Protein AF-A0A563E3B6-F1 (afdb_monomer)

Organism: NCBI:txid1660198

Foldseek 3Di:
DWKFFAWFWADLDDPDDTDTDQKFWQDQQATVSHDDDPGRFFEAEPVQQPPDPDGDPGGTYMPDPDFQQVQAQWWKDAANWIWHFHHADDPGGGTHIGTPGIDMHGGGTIIDTD

Mean predicted aligned error: 3.22 Å

pLDDT: mean 93.49, std 7.17, range [61.41, 98.69]

Secondary structure (DSSP, 8-state):
--EEEEEEEE--STTSPPEEESEEEEETTEETT---BSBSEEEEEGGGTTT-SS----SEEEE-SS-GGGGTT-EEEETTEEEEEEEE-SSSSSEEEEEEE-EEEETTPEEEE-

InterPro domains:
  IPR011037 Pyruvate kinase-like, insert domain superfamily [SSF50800] (1-112)

Nearest PDB structures (foldseek):
  1oru-assembly1_B  TM=8.146E-01  e=1.289E-05  Bacillus subtilis
  7p41-assembly1_D  TM=7.472E-01  e=1.402E-02  Homo sapiens
  3t07-assembly1_C  TM=6.909E-01  e=7.330E-02  Staphylococcus aureus subsp. aureus MRSA252
  8iau-assembly1_C  TM=6.457E-01  e=1.250E-01  Streptococcus pneumoniae R6
  6eck-assembly1_A-2  TM=5.540E-01  e=4.075E-02  Rattus norvegicus

Radius of gyration: 12.44 Å; Cα contacts (8 Å, |Δi|>4): 303; chains: 1; bounding box: 30×28×28 Å

Solvent-accessible surface area (backbone atoms only — not comparable to full-atom values): 6088 Å² total; per-residue (Å²): 136,78,27,27,29,68,40,34,33,36,37,61,49,92,91,53,78,66,48,77,42,65,62,47,48,34,41,71,66,22,45,73,74,37,53,68,64,104,42,28,38,35,38,29,42,48,83,75,47,59,96,46,99,75,54,75,95,40,36,36,27,28,42,49,93,65,68,58,60,80,40,48,79,32,35,34,38,34,57,64,20,32,31,35,26,71,36,66,39,89,93,46,81,31,25,30,22,41,48,76,38,58,32,42,39,38,54,67,26,57,44,42,80,105

Sequence (114 aa):
MTMHVAHLSIYPDKGAPGVGLSTATVEPDGLTGDRRKKAAVHLVCLKDTADRDDPPRANIVLDAPDDLVSLVGARVTIGTALLEVTRQAGNCPGVYAEVIEPGQVSVGDEARRV

Structure (mmCIF, N/CA/C/O backbone):
data_AF-A0A563E3B6-F1
#
_entry.id   AF-A0A563E3B6-F1
#
loop_
_atom_site.group_PDB
_atom_site.id
_atom_site.type_symbol
_atom_site.label_atom_id
_atom_site.label_alt_id
_atom_site.label_comp_id
_atom_site.label_asym_id
_atom_site.label_entity_id
_atom_site.label_seq_id
_atom_site.pdbx_PDB_ins_code
_atom_site.Cartn_x
_atom_site.Cartn_y
_atom_site.Cartn_z
_atom_site.occup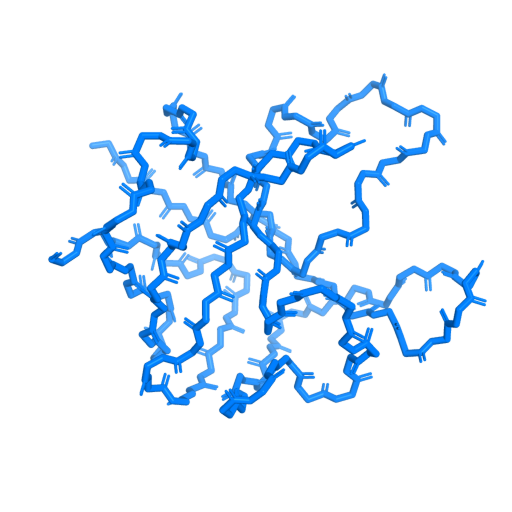ancy
_atom_site.B_iso_or_equiv
_atom_site.auth_seq_id
_atom_site.auth_comp_id
_atom_site.auth_asym_id
_atom_site.auth_atom_id
_atom_site.pdbx_PDB_model_num
ATOM 1 N N . MET A 1 1 ? -7.142 13.421 9.341 1.00 61.41 1 MET A N 1
ATOM 2 C CA . MET A 1 1 ? -6.063 13.528 8.343 1.00 61.41 1 MET A CA 1
ATOM 3 C C . MET A 1 1 ? -6.003 12.180 7.639 1.00 61.41 1 MET A C 1
ATOM 5 O O . MET A 1 1 ? -5.834 11.184 8.328 1.00 61.41 1 MET A O 1
ATOM 9 N N . THR A 1 2 ? -6.308 12.118 6.346 1.00 86.56 2 THR A N 1
ATOM 10 C CA . THR A 1 2 ? -6.463 10.849 5.609 1.00 86.56 2 THR A CA 1
ATOM 11 C C . THR A 1 2 ? -5.133 10.404 5.016 1.00 86.56 2 THR A C 1
ATOM 13 O O . THR A 1 2 ? -4.364 11.255 4.575 1.00 86.56 2 THR A O 1
ATOM 16 N N . MET A 1 3 ? -4.880 9.097 4.993 1.00 95.81 3 MET A N 1
ATOM 17 C CA . MET A 1 3 ? -3.735 8.505 4.299 1.00 95.81 3 MET A CA 1
ATOM 18 C C . MET A 1 3 ? -4.247 7.821 3.036 1.00 95.81 3 MET A C 1
ATOM 20 O O . MET A 1 3 ? -5.288 7.175 3.100 1.00 95.81 3 MET A O 1
ATOM 24 N N . HIS A 1 4 ? -3.543 7.937 1.912 1.00 97.75 4 HIS A N 1
ATOM 25 C CA . HIS A 1 4 ? -3.968 7.324 0.645 1.00 97.75 4 HIS A CA 1
ATOM 26 C C . HIS A 1 4 ? -2.807 6.645 -0.070 1.00 97.75 4 HIS A C 1
ATOM 28 O O . HIS A 1 4 ? -1.654 7.040 0.090 1.00 97.75 4 HIS A O 1
ATOM 34 N N . VAL A 1 5 ? -3.098 5.635 -0.884 1.00 98.19 5 VAL A N 1
ATOM 35 C CA . VAL A 1 5 ? -2.091 4.954 -1.704 1.00 98.19 5 VAL A CA 1
ATOM 36 C C . VAL A 1 5 ? -1.626 5.876 -2.826 1.00 98.19 5 VAL A C 1
ATOM 38 O O . VAL A 1 5 ? -2.369 6.162 -3.760 1.00 98.19 5 VAL A O 1
ATOM 41 N N . ALA A 1 6 ? -0.371 6.308 -2.761 1.00 97.19 6 ALA A N 1
ATOM 42 C CA . ALA A 1 6 ? 0.255 7.141 -3.782 1.00 97.19 6 ALA A CA 1
ATOM 43 C C . ALA A 1 6 ? 0.898 6.304 -4.897 1.00 97.19 6 ALA A C 1
ATOM 45 O O . ALA A 1 6 ? 0.887 6.698 -6.061 1.00 97.19 6 ALA A O 1
ATOM 46 N N . HIS A 1 7 ? 1.469 5.148 -4.550 1.00 97.12 7 HIS A N 1
ATOM 47 C CA . HIS A 1 7 ? 2.141 4.278 -5.511 1.00 97.12 7 HIS A CA 1
ATOM 48 C C . HIS A 1 7 ? 2.076 2.813 -5.082 1.00 97.12 7 HIS A C 1
ATOM 50 O O . HIS A 1 7 ? 2.156 2.505 -3.891 1.00 97.12 7 HIS A O 1
ATOM 56 N N . LEU A 1 8 ? 1.986 1.917 -6.066 1.00 97.81 8 LEU A N 1
ATOM 57 C CA . LEU A 1 8 ? 2.068 0.472 -5.881 1.00 97.81 8 LEU A CA 1
ATOM 58 C C . LEU A 1 8 ? 3.172 -0.099 -6.757 1.00 97.81 8 LEU A C 1
ATOM 60 O O . LEU A 1 8 ? 3.305 0.277 -7.921 1.00 97.81 8 LEU A O 1
ATOM 64 N N . SER A 1 9 ? 3.944 -1.024 -6.202 1.00 96.88 9 SER A N 1
ATOM 65 C CA . SER A 1 9 ? 5.015 -1.709 -6.915 1.00 96.88 9 SER A CA 1
ATOM 66 C C . SER A 1 9 ? 5.180 -3.153 -6.452 1.00 96.88 9 SER A C 1
ATOM 68 O O . SER A 1 9 ? 4.997 -3.484 -5.280 1.00 96.88 9 SER A O 1
ATOM 70 N N . ILE A 1 10 ? 5.600 -4.008 -7.381 1.00 96.62 10 ILE A N 1
ATOM 71 C CA . ILE A 1 10 ? 6.133 -5.342 -7.086 1.00 96.62 10 ILE A CA 1
ATOM 72 C C . ILE A 1 10 ? 7.572 -5.450 -7.591 1.00 96.62 10 ILE A C 1
ATOM 74 O O . ILE A 1 10 ? 8.002 -4.731 -8.492 1.00 96.62 10 ILE A O 1
ATOM 78 N N . TYR A 1 11 ? 8.328 -6.373 -7.021 1.00 94.94 11 TYR A N 1
ATOM 79 C CA . TYR A 1 11 ? 9.738 -6.617 -7.294 1.00 94.94 11 TYR A CA 1
ATOM 80 C C . TYR A 1 11 ? 9.971 -8.112 -7.540 1.00 94.94 11 TYR A C 1
ATOM 82 O O . TYR A 1 11 ? 10.605 -8.770 -6.708 1.00 94.94 11 TYR A O 1
ATOM 90 N N . PRO A 1 12 ? 9.499 -8.660 -8.677 1.00 94.06 12 PRO A N 1
ATOM 91 C CA . PRO A 1 12 ? 9.514 -10.104 -8.938 1.00 94.06 12 PRO A CA 1
ATOM 92 C C . PRO A 1 12 ? 10.936 -10.678 -8.945 1.00 94.06 12 PRO A C 1
ATOM 94 O O . PRO A 1 12 ? 11.200 -11.768 -8.437 1.00 94.06 12 PRO A O 1
ATOM 97 N N . ASP A 1 13 ? 11.889 -9.888 -9.442 1.00 93.12 13 ASP A N 1
ATOM 98 C CA . ASP A 1 13 ? 13.276 -10.298 -9.587 1.00 93.12 13 ASP A CA 1
ATOM 99 C C . ASP A 1 13 ? 14.211 -9.557 -8.623 1.00 93.12 13 ASP A C 1
ATOM 101 O O . ASP A 1 13 ? 14.099 -8.357 -8.315 1.00 93.12 13 ASP A O 1
ATOM 105 N N . LYS A 1 14 ? 15.199 -10.295 -8.110 1.00 89.25 14 LYS A N 1
ATOM 106 C CA . LYS A 1 14 ? 16.223 -9.735 -7.224 1.00 89.25 14 LYS A CA 1
ATOM 107 C C . LYS A 1 14 ? 17.128 -8.790 -8.020 1.00 89.25 14 LYS A C 1
ATOM 109 O O . LYS A 1 14 ? 17.822 -9.225 -8.927 1.00 89.25 14 LYS A O 1
ATOM 114 N N . GLY A 1 15 ? 17.184 -7.524 -7.608 1.00 86.25 15 GLY A N 1
ATOM 115 C CA . GLY A 1 15 ? 18.055 -6.514 -8.219 1.00 86.25 15 GLY A CA 1
ATOM 116 C C . GLY A 1 15 ? 17.496 -5.880 -9.494 1.00 86.25 15 GLY A C 1
ATOM 117 O O . GLY A 1 15 ? 18.080 -4.917 -9.973 1.00 86.25 15 GLY A O 1
ATOM 118 N N . ALA A 1 16 ? 16.364 -6.366 -10.010 1.00 88.56 16 ALA A N 1
ATOM 119 C CA . ALA A 1 16 ? 15.664 -5.716 -11.109 1.00 88.56 16 ALA A CA 1
ATOM 120 C C . ALA A 1 16 ? 14.908 -4.458 -10.633 1.00 88.56 16 ALA A C 1
ATOM 122 O O . ALA A 1 16 ? 14.558 -4.358 -9.448 1.00 88.56 16 ALA A O 1
ATOM 123 N N . PRO A 1 17 ? 14.604 -3.512 -11.535 1.00 89.31 17 PRO A N 1
ATOM 124 C CA . PRO A 1 17 ? 13.669 -2.428 -11.249 1.00 89.31 17 PRO A CA 1
ATOM 125 C C . PRO A 1 17 ? 12.305 -2.949 -10.773 1.00 89.31 17 PRO A C 1
ATOM 127 O O . PRO A 1 17 ? 11.917 -4.079 -11.072 1.00 89.31 17 PRO A O 1
ATOM 130 N N . GLY A 1 18 ? 11.586 -2.128 -10.006 1.00 92.00 18 GLY A N 1
ATOM 131 C CA . GLY A 1 18 ? 10.204 -2.428 -9.631 1.00 92.00 18 GLY A CA 1
ATOM 132 C C . GLY A 1 18 ? 9.256 -2.317 -10.818 1.00 92.00 18 GLY A C 1
ATOM 133 O O . GLY A 1 18 ? 9.497 -1.546 -11.746 1.00 92.00 18 GLY A O 1
ATOM 134 N N . VAL A 1 19 ? 8.167 -3.074 -10.764 1.00 95.94 19 VAL A N 1
ATOM 135 C CA . VAL A 1 19 ? 7.048 -2.971 -11.699 1.00 95.94 19 VAL A CA 1
ATOM 136 C C . VAL A 1 19 ? 5.948 -2.178 -11.011 1.00 95.94 19 VAL A C 1
ATOM 138 O O . VAL A 1 19 ? 5.348 -2.665 -10.053 1.00 95.94 19 VAL A O 1
ATOM 141 N N . GLY A 1 20 ? 5.706 -0.960 -11.494 1.00 96.31 20 GLY A N 1
ATOM 142 C CA . GLY A 1 20 ? 4.622 -0.111 -11.009 1.00 96.31 20 GLY A CA 1
ATOM 143 C C . GLY A 1 20 ? 3.256 -0.663 -11.412 1.00 96.31 20 GLY A C 1
ATOM 144 O O . GLY A 1 20 ? 3.079 -1.129 -12.538 1.00 96.31 20 GLY A O 1
ATOM 145 N N . LEU A 1 21 ? 2.292 -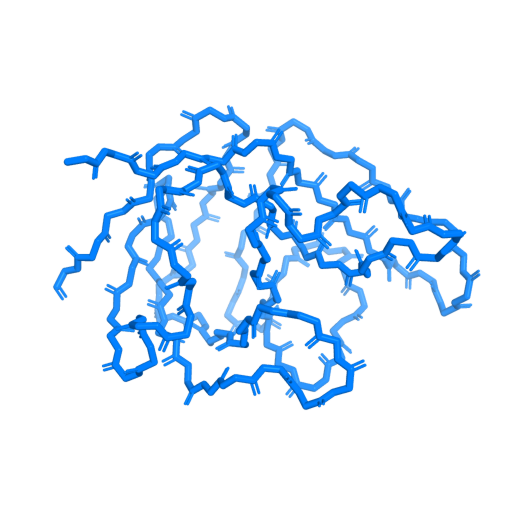0.592 -10.498 1.00 97.81 21 LEU A N 1
ATOM 146 C CA . LEU A 1 21 ? 0.930 -1.088 -10.690 1.00 97.81 21 LEU A CA 1
ATOM 147 C C . LEU A 1 21 ? -0.094 0.014 -10.400 1.00 97.81 21 LEU A C 1
ATOM 149 O O . LEU A 1 21 ? 0.124 0.872 -9.547 1.00 97.81 21 LEU A O 1
ATOM 153 N N . SER A 1 22 ? -1.243 -0.035 -11.075 1.00 97.62 22 SER A N 1
ATOM 154 C CA . SER A 1 22 ? -2.424 0.746 -10.675 1.00 97.62 22 SER A CA 1
ATOM 155 C C . SER A 1 22 ? -3.244 0.030 -9.601 1.00 97.62 22 SER A C 1
ATOM 157 O O . SER A 1 22 ? -3.883 0.681 -8.780 1.00 97.62 22 SER A O 1
ATOM 159 N N . THR A 1 23 ? -3.200 -1.304 -9.603 1.00 98.25 23 THR A N 1
ATOM 160 C CA . THR A 1 23 ? -3.935 -2.192 -8.700 1.00 98.25 23 THR A CA 1
ATOM 161 C C . THR A 1 23 ? -3.108 -3.448 -8.445 1.00 98.25 23 THR A C 1
ATOM 163 O O . THR A 1 23 ? -2.478 -3.969 -9.366 1.00 98.25 23 THR A O 1
ATOM 166 N N . ALA A 1 24 ? -3.125 -3.947 -7.212 1.00 98.19 24 ALA A N 1
ATOM 167 C CA . ALA A 1 24 ? -2.456 -5.169 -6.795 1.00 98.19 24 ALA A CA 1
ATOM 168 C C . ALA A 1 24 ? -3.399 -6.063 -5.979 1.00 98.19 24 ALA A C 1
ATOM 170 O O . ALA A 1 24 ? -4.181 -5.585 -5.154 1.00 98.19 24 ALA A O 1
ATOM 171 N N . THR A 1 25 ? -3.292 -7.370 -6.199 1.00 98.50 25 THR A N 1
ATOM 172 C CA . THR A 1 25 ? -3.924 -8.383 -5.350 1.00 98.50 25 THR A CA 1
ATOM 173 C C . THR A 1 25 ? -3.003 -8.669 -4.169 1.00 98.50 25 THR A C 1
ATOM 175 O O . THR A 1 25 ? -1.812 -8.911 -4.360 1.00 98.50 25 THR A O 1
ATOM 178 N N . VAL A 1 26 ? -3.550 -8.612 -2.958 1.00 98.31 26 VAL A N 1
ATOM 179 C CA . VAL A 1 26 ? -2.869 -8.937 -1.704 1.00 98.31 26 VAL A CA 1
ATOM 180 C C . VAL A 1 26 ? -3.318 -10.327 -1.270 1.00 98.31 26 VAL A C 1
ATOM 182 O O . VAL A 1 26 ? -4.492 -10.548 -0.983 1.00 98.31 26 VAL A O 1
ATOM 185 N N . GLU A 1 27 ? -2.373 -11.252 -1.221 1.00 97.75 27 GLU A N 1
ATOM 186 C CA . GLU A 1 27 ? -2.509 -12.634 -0.768 1.00 97.75 27 GLU A CA 1
ATOM 187 C C . GLU A 1 27 ? -1.959 -12.781 0.663 1.00 97.75 27 GLU A C 1
ATOM 189 O O . GLU A 1 27 ? -1.279 -11.875 1.149 1.00 97.75 27 GLU A O 1
ATOM 194 N N . PRO A 1 28 ? -2.227 -13.897 1.373 1.00 96.69 28 PRO A N 1
ATOM 195 C CA . PRO A 1 28 ? -1.797 -14.069 2.765 1.00 96.69 28 PRO A CA 1
ATOM 196 C C . PRO A 1 28 ? -0.301 -13.849 3.026 1.00 96.69 28 PRO A C 1
ATOM 198 O O . PRO A 1 28 ? 0.088 -13.553 4.152 1.00 96.69 28 PRO A O 1
ATOM 201 N N . ASP A 1 29 ? 0.548 -14.011 2.012 1.00 94.12 29 ASP A N 1
ATOM 202 C CA . ASP A 1 29 ? 1.995 -13.879 2.124 1.00 94.12 29 ASP A CA 1
ATOM 203 C C . ASP A 1 29 ? 2.591 -12.692 1.349 1.00 94.12 29 ASP A C 1
ATOM 205 O O . ASP A 1 29 ? 3.813 -12.541 1.346 1.00 94.12 29 ASP A O 1
ATOM 209 N N . GLY A 1 30 ? 1.773 -11.817 0.758 1.00 96.31 30 GLY A N 1
ATOM 210 C CA . GLY A 1 30 ? 2.234 -10.592 0.100 1.00 96.31 30 GLY A CA 1
ATOM 211 C C . GLY A 1 30 ? 1.440 -10.232 -1.149 1.00 96.31 30 GLY A C 1
ATOM 212 O O . GLY A 1 30 ? 0.325 -10.695 -1.350 1.00 96.31 30 GLY A O 1
ATOM 213 N N . LEU A 1 31 ? 1.995 -9.361 -1.992 1.00 97.44 31 LEU A N 1
ATOM 214 C CA . LEU A 1 31 ? 1.355 -8.992 -3.257 1.00 97.44 31 LEU A CA 1
ATOM 215 C C . LEU A 1 31 ? 1.590 -10.081 -4.308 1.00 97.44 31 LEU A C 1
ATOM 217 O O . LEU A 1 31 ? 2.720 -10.539 -4.484 1.00 97.44 31 LEU A O 1
ATOM 221 N N . THR A 1 32 ? 0.551 -10.440 -5.062 1.00 97.50 32 THR A N 1
ATOM 222 C CA . THR A 1 32 ? 0.656 -11.419 -6.150 1.00 97.50 32 THR A CA 1
ATOM 223 C C . THR A 1 32 ? 1.741 -11.009 -7.147 1.00 97.50 32 THR A C 1
ATOM 225 O O . THR A 1 32 ? 1.724 -9.909 -7.702 1.00 97.50 32 THR A O 1
ATOM 228 N N . GLY A 1 33 ? 2.689 -11.917 -7.388 1.00 95.06 33 GLY A N 1
ATOM 229 C CA . GLY A 1 33 ? 3.824 -11.695 -8.287 1.00 95.06 33 GLY A CA 1
ATOM 230 C C . GLY A 1 33 ? 5.007 -10.952 -7.658 1.00 95.06 33 GLY A C 1
ATOM 231 O O . GLY A 1 33 ? 6.045 -10.824 -8.309 1.00 95.06 33 GLY A O 1
ATOM 232 N N . ASP A 1 34 ? 4.902 -10.493 -6.409 1.00 96.19 34 ASP A N 1
ATOM 233 C CA . ASP A 1 34 ? 6.033 -9.918 -5.690 1.00 96.19 34 ASP A CA 1
ATOM 234 C C . ASP A 1 34 ? 6.968 -10.994 -5.136 1.00 96.19 34 ASP A C 1
ATOM 236 O O . ASP A 1 34 ? 6.554 -12.043 -4.636 1.00 96.19 34 ASP A O 1
ATOM 240 N N . ARG A 1 35 ? 8.271 -10.705 -5.146 1.00 92.12 35 ARG A N 1
ATOM 241 C CA . ARG A 1 35 ? 9.246 -11.545 -4.457 1.00 92.12 35 ARG A CA 1
ATOM 242 C C . ARG A 1 35 ? 9.371 -11.095 -3.014 1.00 92.12 35 ARG A C 1
ATOM 244 O O . ARG A 1 35 ? 10.252 -10.292 -2.676 1.00 92.12 35 ARG A O 1
ATOM 251 N N . ARG A 1 36 ? 8.564 -11.715 -2.154 1.00 81.56 36 ARG A N 1
ATOM 252 C CA . ARG A 1 36 ? 8.560 -11.461 -0.713 1.00 81.56 36 ARG A CA 1
ATOM 253 C C . ARG A 1 36 ? 9.968 -11.436 -0.124 1.00 81.56 36 ARG A C 1
ATOM 255 O O . ARG A 1 36 ? 10.792 -12.339 -0.313 1.00 81.56 36 ARG A O 1
ATOM 262 N N . LYS A 1 37 ? 10.240 -10.403 0.670 1.00 75.56 37 LYS A N 1
ATOM 263 C CA . LYS A 1 37 ? 11.468 -10.275 1.457 1.00 75.56 37 LYS A CA 1
ATOM 264 C C . LYS A 1 37 ? 11.105 -9.767 2.847 1.00 75.56 37 LYS A C 1
ATOM 266 O O . LYS A 1 37 ? 10.482 -8.728 2.967 1.00 75.56 37 LYS A O 1
ATOM 271 N N . LYS A 1 38 ? 11.589 -10.438 3.898 1.00 82.62 38 LYS A N 1
ATOM 272 C CA . LYS A 1 38 ? 11.442 -10.075 5.329 1.00 82.62 38 LYS A CA 1
ATOM 273 C C . LYS A 1 38 ? 10.016 -10.038 5.914 1.00 82.62 38 LYS A C 1
ATOM 275 O O . LYS A 1 38 ? 9.911 -10.387 7.084 1.00 82.62 38 LYS A O 1
ATOM 280 N N . ALA A 1 39 ? 9.001 -9.602 5.175 1.00 90.25 39 ALA A N 1
ATOM 281 C CA . ALA A 1 39 ? 7.592 -9.514 5.579 1.00 90.25 39 ALA A CA 1
ATOM 282 C C . ALA A 1 39 ? 6.690 -9.592 4.336 1.00 90.25 39 ALA A C 1
ATOM 284 O O . ALA A 1 39 ? 7.215 -9.491 3.223 1.00 90.25 39 ALA A O 1
ATOM 285 N N . ALA A 1 40 ? 5.380 -9.776 4.521 1.00 95.31 40 ALA A N 1
ATOM 286 C CA . ALA A 1 40 ? 4.417 -9.835 3.420 1.00 95.31 40 ALA A CA 1
ATOM 287 C C . ALA A 1 40 ? 4.299 -8.508 2.652 1.00 95.31 40 ALA A C 1
ATOM 289 O O . ALA A 1 40 ? 4.282 -8.511 1.424 1.00 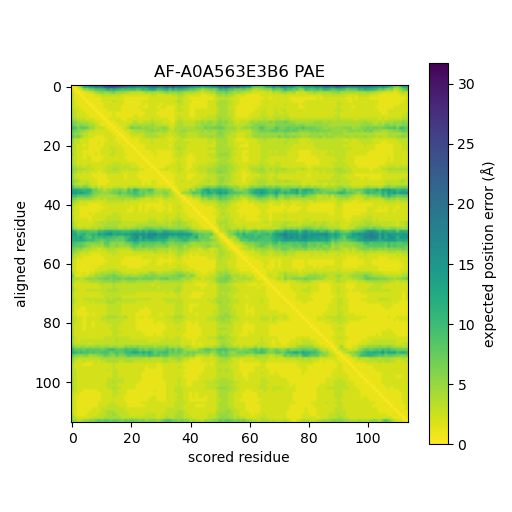95.31 40 ALA A O 1
ATOM 290 N N . VAL A 1 41 ? 4.258 -7.374 3.362 1.00 96.88 41 VAL A N 1
ATOM 291 C CA . VAL A 1 41 ? 4.101 -6.043 2.756 1.00 96.88 41 VAL A CA 1
ATOM 292 C C . VAL A 1 41 ? 5.081 -5.044 3.375 1.00 96.88 41 VAL A C 1
ATOM 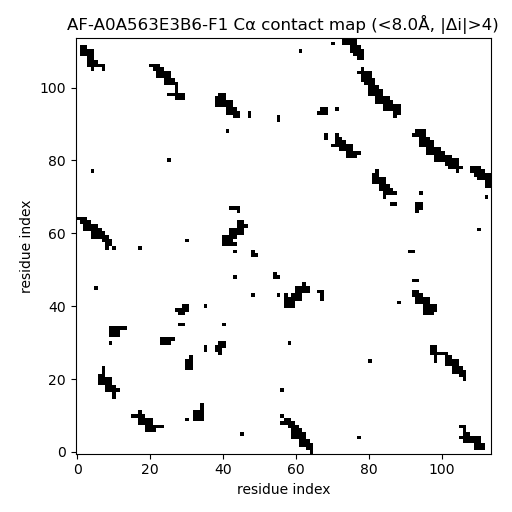294 O O . VAL A 1 41 ? 5.240 -4.972 4.595 1.00 96.88 41 VAL A O 1
ATOM 297 N N . HIS A 1 42 ? 5.739 -4.235 2.541 1.00 96.75 42 HIS A N 1
ATOM 298 C CA . HIS A 1 42 ? 6.516 -3.065 2.972 1.00 96.75 42 HIS A CA 1
ATOM 299 C C . HIS A 1 42 ? 5.766 -1.776 2.620 1.00 96.75 42 HIS A C 1
ATOM 301 O O . HIS A 1 42 ? 5.498 -1.517 1.446 1.00 96.75 42 HIS A O 1
ATOM 307 N N . LEU A 1 43 ? 5.448 -0.979 3.643 1.00 96.69 43 LEU A N 1
ATOM 308 C CA . LEU A 1 43 ? 4.816 0.335 3.525 1.00 96.69 43 LEU A CA 1
ATOM 309 C C . LEU A 1 43 ? 5.854 1.440 3.747 1.00 96.69 43 LEU A C 1
ATOM 311 O O . LEU A 1 43 ? 6.641 1.359 4.693 1.00 96.69 43 LEU A O 1
ATOM 315 N N . VAL A 1 44 ? 5.824 2.499 2.943 1.00 96.00 44 VAL A N 1
ATOM 316 C CA . VAL A 1 44 ? 6.644 3.714 3.133 1.00 96.00 44 VAL A CA 1
ATOM 317 C C . VAL A 1 44 ? 5.808 4.971 2.944 1.00 96.00 44 VAL A C 1
ATOM 319 O O . VAL A 1 44 ? 4.836 4.961 2.194 1.00 96.00 44 VAL A O 1
ATOM 322 N N . CYS A 1 45 ? 6.181 6.058 3.618 1.00 95.50 45 CYS A N 1
ATOM 323 C CA . CYS A 1 45 ? 5.550 7.352 3.395 1.00 95.50 45 CYS A CA 1
ATOM 324 C C . CYS A 1 45 ? 6.132 8.010 2.136 1.00 95.50 45 CYS A C 1
ATOM 326 O O . CYS A 1 45 ? 7.334 7.919 1.887 1.00 95.50 45 CYS A O 1
ATOM 328 N N . LEU A 1 46 ? 5.300 8.709 1.363 1.00 94.25 46 LEU A N 1
ATOM 329 C CA . LEU A 1 46 ? 5.694 9.394 0.131 1.00 94.25 46 LEU A CA 1
ATOM 330 C C . LEU A 1 46 ? 6.859 10.364 0.361 1.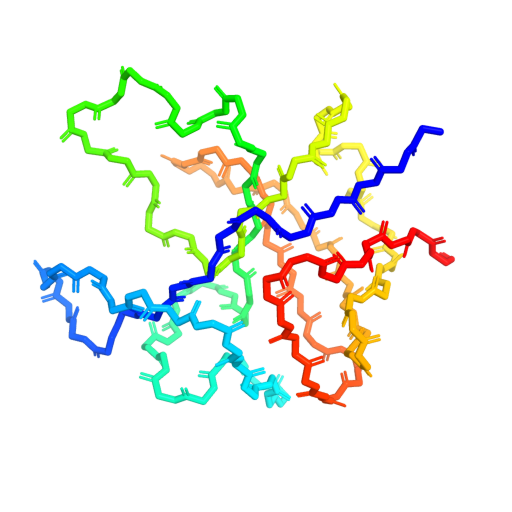00 94.25 46 LEU A C 1
ATOM 332 O O . LEU A 1 46 ? 7.810 10.383 -0.421 1.00 94.25 46 LEU A O 1
ATOM 336 N N . LYS A 1 47 ? 6.846 11.095 1.482 1.00 91.44 47 LYS A N 1
ATOM 337 C CA . LYS A 1 47 ? 7.924 12.024 1.861 1.00 91.44 47 LYS A CA 1
ATOM 338 C C . LYS A 1 47 ? 9.284 11.342 2.053 1.00 91.44 47 LYS A C 1
ATOM 340 O O . LYS A 1 47 ? 10.310 11.985 1.874 1.00 91.44 47 LYS A O 1
ATOM 345 N N . ASP A 1 48 ? 9.299 10.041 2.350 1.00 90.19 48 ASP A N 1
ATOM 346 C CA . ASP A 1 48 ? 10.528 9.263 2.540 1.00 90.19 48 ASP A CA 1
ATOM 347 C C . ASP A 1 48 ? 11.068 8.669 1.229 1.00 90.19 48 ASP A C 1
ATOM 349 O O . ASP A 1 48 ? 12.137 8.050 1.229 1.00 90.19 48 ASP A O 1
ATOM 353 N N . THR A 1 49 ? 10.336 8.832 0.120 1.00 87.12 49 THR A N 1
ATOM 354 C CA . THR A 1 49 ? 10.735 8.365 -1.218 1.00 87.12 49 THR A CA 1
ATOM 355 C C . THR A 1 49 ? 11.436 9.436 -2.054 1.00 87.12 49 THR A C 1
ATOM 357 O O . THR A 1 49 ? 12.136 9.086 -3.002 1.00 87.12 49 THR A O 1
ATOM 360 N N . ALA A 1 50 ? 11.279 10.716 -1.699 1.00 76.88 50 ALA A N 1
ATOM 361 C CA . ALA A 1 50 ? 11.910 11.829 -2.399 1.00 76.88 50 ALA A CA 1
ATOM 362 C C . ALA A 1 50 ? 13.435 11.850 -2.188 1.00 76.88 50 ALA A C 1
ATOM 364 O O . ALA A 1 50 ? 13.933 11.420 -1.146 1.00 76.88 50 ALA A O 1
ATOM 365 N N . ASP A 1 51 ? 14.159 12.370 -3.183 1.00 67.25 51 ASP A N 1
ATOM 366 C CA . ASP A 1 51 ? 15.589 12.707 -3.114 1.00 67.25 51 ASP A CA 1
ATOM 367 C C . ASP A 1 51 ? 16.526 11.552 -2.719 1.00 67.25 51 ASP A C 1
ATOM 369 O O . ASP A 1 51 ? 17.509 11.732 -1.997 1.00 67.25 51 ASP A O 1
ATOM 373 N N . ARG A 1 52 ? 16.234 10.340 -3.207 1.00 68.00 52 ARG A N 1
ATOM 374 C CA . ARG A 1 52 ? 17.097 9.164 -3.032 1.00 68.00 52 ARG A CA 1
ATOM 375 C C . ARG A 1 52 ? 17.606 8.649 -4.370 1.00 68.00 52 ARG A C 1
ATOM 377 O O . ARG A 1 52 ? 16.808 8.303 -5.235 1.00 68.00 52 ARG A O 1
ATOM 384 N N . ASP A 1 53 ? 18.927 8.498 -4.475 1.00 74.88 53 ASP A N 1
ATOM 385 C CA . ASP A 1 53 ? 19.580 7.813 -5.603 1.00 74.88 53 ASP A CA 1
ATOM 386 C C . ASP A 1 53 ? 19.116 6.347 -5.732 1.00 74.88 53 ASP A C 1
ATOM 388 O O . ASP A 1 53 ? 19.061 5.800 -6.831 1.00 74.88 53 ASP A O 1
ATOM 392 N N . ASP A 1 54 ? 18.751 5.724 -4.604 1.00 75.75 54 ASP A N 1
ATOM 393 C CA . ASP A 1 54 ? 18.147 4.390 -4.516 1.00 75.75 54 ASP A CA 1
ATOM 394 C C . ASP A 1 54 ? 16.855 4.468 -3.673 1.00 75.75 54 ASP A C 1
ATOM 396 O O . ASP A 1 54 ? 16.906 4.395 -2.434 1.00 75.75 54 ASP A O 1
ATOM 400 N N . PRO A 1 55 ? 15.688 4.714 -4.300 1.00 79.88 55 PRO A N 1
ATOM 401 C CA . PRO A 1 55 ? 14.423 4.796 -3.583 1.00 79.88 55 PRO A CA 1
ATOM 402 C C . PRO A 1 55 ? 14.058 3.445 -2.944 1.00 79.88 55 PRO A C 1
ATOM 404 O O . PRO A 1 55 ? 14.410 2.379 -3.461 1.00 79.88 55 PRO A O 1
ATOM 407 N N . PRO A 1 56 ? 13.336 3.447 -1.807 1.00 86.56 56 PRO A N 1
ATOM 408 C CA . PRO A 1 56 ? 12.989 2.212 -1.117 1.00 86.56 56 PRO A CA 1
ATOM 409 C C . PRO A 1 56 ? 12.170 1.286 -2.022 1.00 86.56 56 PRO A C 1
ATOM 411 O O . PRO A 1 56 ? 11.167 1.691 -2.607 1.00 86.56 56 PRO A O 1
ATOM 414 N N . ARG A 1 57 ? 12.571 0.010 -2.083 1.00 90.38 57 ARG A N 1
ATOM 415 C CA . ARG A 1 57 ? 11.845 -1.045 -2.808 1.00 90.38 57 ARG A CA 1
ATOM 416 C C . ARG A 1 57 ? 10.638 -1.539 -2.002 1.00 90.38 57 ARG A C 1
ATOM 418 O O . ARG A 1 57 ? 10.644 -2.671 -1.522 1.00 90.38 57 ARG A O 1
ATOM 425 N N . ALA A 1 58 ? 9.672 -0.651 -1.790 1.00 94.06 58 ALA A N 1
ATOM 426 C CA . ALA A 1 58 ? 8.472 -0.887 -0.995 1.00 94.06 58 ALA A CA 1
ATOM 427 C C . ALA A 1 58 ? 7.262 -1.218 -1.876 1.00 94.06 58 ALA A C 1
ATOM 429 O O . ALA A 1 58 ? 7.146 -0.724 -2.995 1.00 94.06 58 ALA A O 1
ATOM 430 N N . ASN A 1 59 ? 6.345 -2.037 -1.360 1.00 96.62 59 ASN A N 1
ATOM 431 C CA . ASN A 1 59 ? 5.168 -2.464 -2.114 1.00 96.62 59 ASN A CA 1
ATOM 432 C C . ASN A 1 59 ? 4.133 -1.349 -2.249 1.00 96.62 59 ASN A C 1
ATOM 434 O O . ASN A 1 59 ? 3.538 -1.178 -3.311 1.00 96.62 59 ASN A O 1
ATOM 438 N N . ILE A 1 60 ? 3.911 -0.614 -1.158 1.00 97.44 60 ILE A N 1
ATOM 439 C CA . ILE A 1 60 ? 2.879 0.415 -1.069 1.00 97.44 60 ILE A CA 1
ATOM 440 C C . ILE A 1 60 ? 3.516 1.691 -0.530 1.00 97.44 60 ILE A C 1
ATOM 442 O O . ILE A 1 60 ? 4.085 1.714 0.565 1.00 97.44 60 ILE A O 1
ATOM 446 N N . VAL A 1 61 ? 3.395 2.766 -1.299 1.00 97.00 61 VAL A N 1
ATOM 447 C CA . VAL A 1 61 ? 3.741 4.116 -0.860 1.00 97.00 61 VAL A C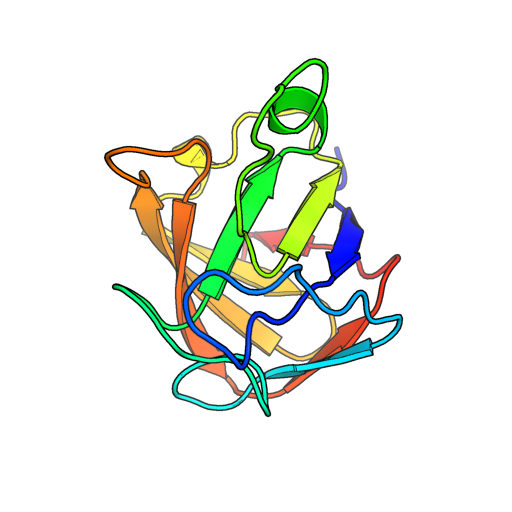A 1
ATOM 448 C C . VAL A 1 61 ? 2.454 4.816 -0.456 1.00 97.00 61 VAL A C 1
ATOM 450 O O . VAL A 1 61 ? 1.523 4.902 -1.256 1.00 97.00 61 VAL A O 1
ATOM 453 N N . LEU A 1 62 ? 2.403 5.317 0.774 1.00 97.44 62 LEU A N 1
ATOM 454 C CA . LEU A 1 62 ? 1.276 6.081 1.295 1.00 97.44 62 LEU A CA 1
ATOM 455 C C . LEU A 1 62 ? 1.612 7.569 1.303 1.00 97.44 62 LEU A C 1
ATOM 457 O O . LEU A 1 62 ? 2.648 7.968 1.835 1.00 97.44 62 LEU A O 1
ATOM 461 N N . ASP A 1 63 ? 0.722 8.395 0.767 1.00 96.62 63 ASP A N 1
ATOM 462 C CA . ASP A 1 63 ? 0.695 9.811 1.112 1.00 96.62 63 ASP A CA 1
ATOM 463 C C . ASP A 1 63 ? 0.036 9.939 2.486 1.00 96.62 63 ASP A C 1
ATOM 465 O O . ASP A 1 63 ? -1.158 9.669 2.650 1.00 96.62 63 ASP A O 1
ATOM 469 N N . ALA A 1 64 ? 0.852 10.241 3.492 1.00 94.44 64 ALA A N 1
ATOM 470 C CA . ALA A 1 64 ? 0.447 10.295 4.881 1.00 94.44 64 ALA A CA 1
ATOM 471 C C . ALA A 1 64 ? 1.059 11.529 5.564 1.00 94.44 64 ALA A C 1
ATOM 473 O O . ALA A 1 64 ? 2.239 11.835 5.365 1.00 94.44 64 ALA A O 1
ATOM 474 N N . PRO A 1 65 ? 0.291 12.221 6.419 1.00 88.69 65 PRO A N 1
ATOM 475 C CA . PRO A 1 65 ? 0.780 13.391 7.143 1.00 88.69 65 PRO A CA 1
ATOM 476 C C . PRO A 1 65 ? 1.834 12.994 8.187 1.00 88.69 65 PRO A C 1
ATOM 478 O O . PRO A 1 65 ? 2.906 13.599 8.276 1.00 88.69 65 PRO A O 1
ATOM 481 N N . ASP A 1 66 ? 1.563 11.918 8.924 1.00 88.94 66 ASP A N 1
ATOM 482 C CA . ASP A 1 66 ? 2.411 11.412 9.998 1.00 88.94 66 ASP A CA 1
ATOM 483 C C . ASP A 1 66 ? 3.365 10.315 9.505 1.00 88.94 66 ASP A C 1
ATOM 485 O O . ASP A 1 66 ? 3.249 9.796 8.394 1.00 88.94 66 ASP A O 1
ATOM 489 N N . ASP A 1 67 ? 4.367 9.990 10.320 1.00 91.38 67 ASP A N 1
ATOM 490 C CA . ASP A 1 67 ? 5.243 8.844 10.067 1.00 91.38 67 ASP A CA 1
ATOM 491 C C . ASP A 1 67 ? 4.481 7.528 10.307 1.00 91.38 67 ASP A C 1
ATOM 493 O O . ASP A 1 67 ? 3.792 7.357 11.321 1.00 91.38 67 ASP A O 1
ATOM 497 N N . LEU A 1 68 ? 4.644 6.575 9.387 1.00 95.44 68 LEU A N 1
ATOM 498 C CA . LEU A 1 68 ? 4.038 5.249 9.469 1.00 95.44 68 LEU A CA 1
ATOM 499 C C . LEU A 1 68 ? 4.543 4.443 10.671 1.00 95.44 68 LEU A C 1
ATOM 501 O O . LEU A 1 68 ? 3.862 3.512 11.092 1.00 95.44 68 LEU A O 1
ATOM 505 N N . VAL A 1 69 ? 5.686 4.798 11.273 1.00 95.75 69 VAL A N 1
ATOM 506 C CA . VAL A 1 69 ? 6.165 4.154 12.510 1.00 95.75 69 VAL A CA 1
ATOM 507 C C . VAL A 1 69 ? 5.145 4.246 13.653 1.00 95.75 69 VAL A C 1
ATOM 509 O O . VAL A 1 69 ? 5.069 3.349 14.490 1.00 95.75 69 VAL A O 1
ATOM 512 N N . SER A 1 70 ? 4.298 5.282 13.658 1.00 94.31 70 SER A N 1
ATOM 513 C CA . SER A 1 70 ? 3.209 5.447 14.633 1.00 94.31 70 SER A CA 1
ATOM 514 C C . SER A 1 70 ? 2.096 4.394 14.508 1.00 94.31 70 SER A C 1
ATOM 516 O O . SER A 1 70 ? 1.280 4.240 15.420 1.00 94.31 70 SER A O 1
ATOM 518 N N . LEU A 1 71 ? 2.066 3.654 13.394 1.00 96.56 71 LEU A N 1
ATOM 519 C CA . LEU A 1 71 ? 1.125 2.568 13.139 1.00 96.56 71 LEU A CA 1
ATOM 520 C C . LEU A 1 71 ? 1.638 1.214 13.636 1.00 96.56 71 LEU A C 1
ATOM 522 O O . LEU A 1 71 ? 0.889 0.249 13.569 1.00 96.56 71 LEU A O 1
ATOM 526 N N . VAL A 1 72 ? 2.875 1.099 14.130 1.00 97.75 72 VAL A N 1
ATOM 527 C CA . VAL A 1 72 ? 3.398 -0.182 14.633 1.00 97.75 72 VAL A CA 1
ATOM 528 C C . VAL A 1 72 ? 2.509 -0.728 15.758 1.00 97.75 72 VAL A C 1
ATOM 530 O O . VAL A 1 72 ? 2.193 -0.030 16.720 1.00 97.75 72 VAL A O 1
ATOM 533 N N . GLY A 1 73 ? 2.101 -1.991 15.620 1.00 97.75 73 GLY A N 1
ATOM 534 C CA . GLY A 1 73 ? 1.137 -2.673 16.485 1.00 97.75 73 GLY A CA 1
ATOM 535 C C . GLY A 1 73 ? -0.331 -2.385 16.151 1.00 97.75 73 GLY A C 1
ATOM 536 O O . GLY A 1 73 ? -1.215 -2.907 16.824 1.00 97.75 73 GLY A O 1
ATOM 537 N N . ALA A 1 74 ? -0.611 -1.555 15.144 1.00 97.62 74 ALA A N 1
ATOM 538 C CA . ALA A 1 74 ? -1.961 -1.253 14.688 1.00 97.62 74 ALA A CA 1
ATOM 539 C C . ALA A 1 74 ? -2.343 -2.067 13.449 1.00 97.62 74 ALA A C 1
ATOM 541 O O . ALA A 1 74 ? -1.496 -2.537 12.683 1.00 97.62 74 ALA A O 1
ATOM 542 N N . ARG A 1 75 ? -3.653 -2.167 13.224 1.00 98.31 75 ARG A N 1
ATOM 543 C CA . ARG A 1 75 ? -4.224 -2.704 11.993 1.00 98.31 75 ARG A CA 1
ATOM 544 C C . ARG A 1 75 ? -4.665 -1.572 11.080 1.00 98.31 75 ARG A C 1
ATOM 546 O O . ARG A 1 75 ? -5.127 -0.534 11.551 1.00 98.31 75 ARG A O 1
ATOM 553 N N . VAL A 1 76 ? -4.500 -1.770 9.780 1.00 98.00 76 VAL A N 1
ATOM 554 C CA . VAL A 1 76 ? -4.791 -0.778 8.748 1.00 98.00 76 VAL A CA 1
ATOM 555 C C . VAL A 1 76 ? -5.554 -1.447 7.616 1.00 98.00 76 VAL A C 1
ATOM 557 O O . VAL A 1 76 ? -5.081 -2.426 7.042 1.00 98.00 76 VAL A O 1
ATOM 560 N N . THR A 1 77 ? -6.721 -0.912 7.276 1.00 98.25 77 THR A N 1
ATOM 561 C CA . THR A 1 77 ? -7.431 -1.272 6.045 1.00 98.25 77 THR A CA 1
ATOM 562 C C . THR A 1 77 ? -6.899 -0.439 4.894 1.00 98.25 77 THR A C 1
ATOM 564 O O . THR A 1 77 ? -6.807 0.782 5.044 1.00 98.25 77 THR A O 1
ATOM 567 N N . ILE A 1 78 ? -6.607 -1.069 3.759 1.00 98.06 78 ILE A N 1
ATOM 568 C CA . ILE A 1 78 ? -6.254 -0.399 2.502 1.00 98.06 78 ILE A CA 1
ATOM 569 C C . ILE A 1 78 ? -7.013 -1.105 1.380 1.00 98.06 78 ILE A C 1
ATOM 571 O O . ILE A 1 78 ? -6.876 -2.319 1.222 1.00 98.06 78 ILE A O 1
ATOM 575 N N . GLY A 1 79 ? -7.833 -0.369 0.630 1.00 97.06 79 GLY A N 1
ATOM 576 C CA . GLY A 1 79 ? -8.755 -0.985 -0.325 1.00 97.06 79 GLY A CA 1
ATOM 577 C C . GLY A 1 79 ? -9.666 -1.993 0.381 1.00 97.06 79 GLY A C 1
ATOM 578 O O . GLY A 1 79 ? -10.378 -1.633 1.321 1.00 97.06 79 GLY A O 1
ATOM 579 N N . THR A 1 80 ? -9.615 -3.260 -0.037 1.00 98.06 80 THR A N 1
ATOM 580 C CA . THR A 1 80 ? -10.319 -4.371 0.633 1.00 98.06 80 THR A CA 1
ATOM 581 C C . THR A 1 80 ? -9.420 -5.254 1.499 1.00 98.06 80 THR A C 1
ATOM 583 O O . THR A 1 80 ? -9.915 -6.206 2.092 1.00 98.06 80 THR A O 1
ATOM 586 N N . ALA A 1 81 ? -8.119 -4.961 1.588 1.00 98.56 81 ALA A N 1
ATOM 587 C CA . ALA A 1 81 ? -7.177 -5.728 2.399 1.00 98.56 81 ALA A CA 1
ATOM 588 C C . ALA A 1 81 ? -7.080 -5.181 3.833 1.00 98.56 81 ALA A C 1
ATOM 590 O O . ALA A 1 81 ? -7.124 -3.966 4.058 1.00 98.56 81 ALA A O 1
ATOM 591 N N . LEU A 1 82 ? -6.869 -6.081 4.798 1.00 98.62 82 LEU A N 1
ATOM 592 C CA . LEU A 1 82 ? -6.541 -5.738 6.184 1.00 98.62 82 LEU A CA 1
ATOM 593 C C . LEU A 1 82 ? -5.109 -6.158 6.497 1.00 98.62 82 LEU A C 1
ATOM 595 O O . LEU A 1 82 ? -4.758 -7.333 6.388 1.00 98.62 82 LEU A O 1
ATOM 599 N N . LEU A 1 83 ? -4.300 -5.200 6.938 1.00 98.50 83 LEU A N 1
ATOM 600 C CA . LEU A 1 83 ? -2.896 -5.399 7.275 1.00 98.50 83 LEU A CA 1
ATOM 601 C C . LEU A 1 83 ? -2.654 -5.140 8.762 1.00 98.50 83 LEU A C 1
ATOM 603 O O . LEU A 1 83 ? -3.248 -4.235 9.342 1.00 98.50 83 LEU A O 1
ATOM 607 N N . GLU A 1 84 ? -1.738 -5.884 9.370 1.00 98.38 84 GLU A N 1
ATOM 608 C CA . GLU A 1 84 ? -1.187 -5.577 10.691 1.00 98.38 84 GLU A CA 1
ATOM 609 C C . GLU A 1 84 ? 0.236 -5.058 10.531 1.00 98.38 84 GLU A C 1
ATOM 611 O O . GLU A 1 84 ? 1.106 -5.755 10.011 1.00 98.38 84 GLU A O 1
ATOM 616 N N . VAL A 1 85 ? 0.490 -3.832 10.983 1.00 98.00 85 VAL A N 1
ATOM 617 C CA . VAL A 1 85 ? 1.825 -3.237 10.940 1.00 98.00 85 VAL A CA 1
ATOM 618 C C . VAL A 1 85 ? 2.631 -3.786 12.109 1.00 98.00 85 V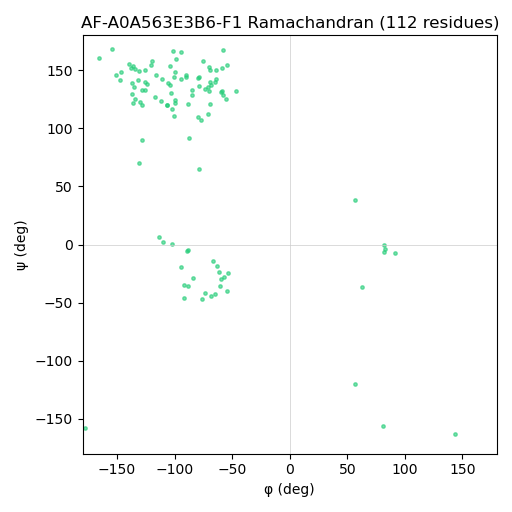AL A C 1
ATOM 620 O O . VAL A 1 85 ? 2.383 -3.453 13.265 1.00 98.00 85 VAL A O 1
ATOM 623 N N . THR A 1 86 ? 3.622 -4.623 11.828 1.00 97.25 86 THR A N 1
ATOM 624 C CA . THR A 1 86 ? 4.304 -5.399 12.871 1.00 97.25 86 THR A CA 1
ATOM 625 C C . THR A 1 86 ? 5.536 -4.704 13.428 1.00 97.25 86 THR A C 1
ATOM 627 O O . THR A 1 86 ? 5.842 -4.849 14.610 1.00 97.25 86 THR A O 1
ATOM 630 N N . ARG A 1 87 ? 6.278 -3.960 12.600 1.00 96.75 87 ARG A N 1
ATOM 631 C CA . ARG A 1 87 ? 7.542 -3.327 13.012 1.00 96.75 87 ARG A CA 1
ATOM 632 C C . ARG A 1 87 ? 8.025 -2.266 12.035 1.00 96.75 87 ARG A C 1
ATOM 634 O O . ARG A 1 87 ? 7.711 -2.309 10.849 1.00 96.75 87 ARG A O 1
ATOM 641 N N . GLN A 1 88 ? 8.901 -1.390 12.515 1.00 96.31 88 GLN A N 1
ATOM 642 C CA . GLN A 1 88 ? 9.683 -0.503 11.657 1.00 96.31 88 GLN A CA 1
ATOM 643 C C . GLN A 1 88 ? 10.628 -1.302 10.744 1.00 96.31 88 GLN A C 1
ATOM 645 O O . GLN A 1 88 ? 11.209 -2.321 11.145 1.00 96.31 88 GLN A O 1
ATOM 650 N N . ALA A 1 89 ? 10.794 -0.845 9.503 1.00 91.56 89 ALA A N 1
ATOM 651 C CA . ALA A 1 89 ? 11.792 -1.393 8.600 1.00 91.56 89 ALA A CA 1
ATOM 652 C C . ALA A 1 89 ? 13.205 -1.003 9.079 1.00 91.56 89 ALA A C 1
ATOM 654 O O . ALA A 1 89 ? 13.474 0.136 9.433 1.00 91.56 89 ALA A O 1
ATOM 655 N N . GLY A 1 90 ? 14.117 -1.981 9.142 1.00 85.19 90 GLY A N 1
ATOM 656 C CA . GLY A 1 90 ? 15.409 -1.782 9.819 1.00 85.19 90 GLY A CA 1
ATOM 657 C C . GLY A 1 90 ? 16.438 -0.962 9.030 1.00 85.19 90 GLY A C 1
ATOM 658 O O . GLY A 1 90 ? 17.054 -0.062 9.579 1.00 85.19 90 GLY A O 1
ATOM 659 N N . ASN A 1 91 ? 16.634 -1.273 7.742 1.00 81.69 91 ASN A N 1
ATOM 660 C CA . ASN A 1 91 ? 17.675 -0.640 6.904 1.00 81.69 91 ASN A CA 1
ATOM 661 C C . ASN A 1 91 ? 17.087 0.291 5.831 1.00 81.69 91 ASN A C 1
ATOM 663 O O . ASN A 1 91 ? 17.813 0.790 4.978 1.00 81.69 91 ASN A O 1
ATOM 667 N N . CYS A 1 92 ? 15.767 0.450 5.818 1.00 85.31 92 CYS A N 1
ATOM 668 C CA . CYS A 1 92 ? 15.029 1.269 4.866 1.00 85.31 92 CYS A CA 1
ATOM 669 C C . CYS A 1 92 ? 13.919 1.994 5.637 1.00 85.31 92 CYS A C 1
ATOM 671 O O . CYS A 1 92 ? 13.499 1.471 6.669 1.00 85.31 92 CYS A O 1
ATOM 673 N N . PRO A 1 93 ? 13.425 3.144 5.154 1.00 92.25 93 PRO A N 1
ATOM 674 C CA . PRO A 1 93 ? 12.286 3.826 5.763 1.00 92.25 93 PRO A CA 1
ATOM 675 C C . PRO A 1 93 ? 11.027 2.962 5.821 1.00 92.25 93 PRO A C 1
ATOM 677 O O . PRO A 1 93 ? 10.919 1.936 5.138 1.00 92.25 93 PRO A O 1
ATOM 680 N N . GLY A 1 94 ? 10.049 3.440 6.587 1.00 94.88 9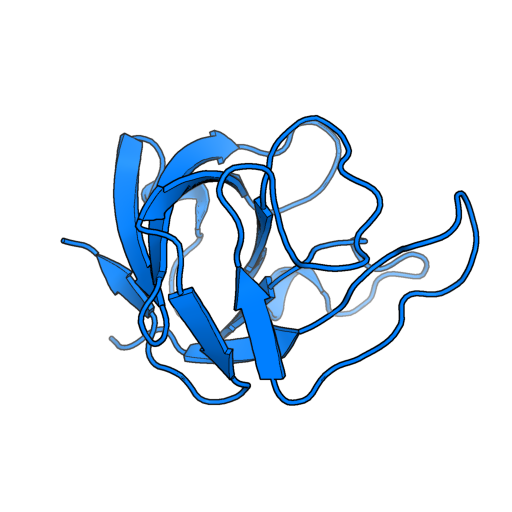4 GLY A N 1
ATOM 681 C CA . GLY A 1 94 ? 8.720 2.854 6.666 1.00 94.88 94 GLY A CA 1
ATOM 682 C C . GLY A 1 94 ? 8.621 1.649 7.596 1.00 94.88 94 GLY A C 1
ATOM 683 O O . GLY A 1 94 ? 9.393 1.486 8.545 1.00 94.88 94 GLY A O 1
ATOM 684 N N . VAL A 1 95 ? 7.628 0.807 7.335 1.00 96.94 95 VAL A N 1
ATOM 685 C CA . VAL A 1 95 ? 7.200 -0.272 8.228 1.00 96.94 95 VAL A CA 1
ATOM 686 C C . VAL A 1 95 ? 6.898 -1.548 7.455 1.00 96.94 95 VAL A C 1
ATOM 688 O O . VAL A 1 95 ? 6.513 -1.525 6.288 1.00 96.94 95 VAL A O 1
ATOM 691 N N . TYR A 1 96 ? 7.070 -2.679 8.124 1.00 97.25 96 TYR A N 1
ATOM 692 C CA . TYR A 1 96 ? 6.631 -3.972 7.626 1.00 97.25 96 TYR A CA 1
ATOM 693 C C . TYR A 1 96 ? 5.253 -4.309 8.175 1.00 97.25 96 TYR A C 1
ATOM 695 O O . TYR A 1 96 ? 4.962 -4.040 9.343 1.00 97.25 96 TYR A O 1
ATOM 703 N N . ALA A 1 97 ? 4.437 -4.926 7.332 1.00 97.44 97 ALA A N 1
ATOM 704 C CA . ALA A 1 97 ? 3.117 -5.399 7.683 1.00 97.44 97 ALA A CA 1
ATOM 705 C C . ALA A 1 97 ? 2.910 -6.849 7.234 1.00 97.44 97 ALA A C 1
ATOM 707 O O . ALA A 1 97 ? 3.487 -7.297 6.239 1.00 97.44 97 ALA A O 1
ATOM 708 N N . GLU A 1 98 ? 2.084 -7.560 7.991 1.00 97.75 98 GLU A N 1
ATOM 709 C CA . GLU A 1 98 ? 1.568 -8.880 7.642 1.00 97.75 98 GLU A CA 1
ATOM 710 C C . GLU A 1 98 ? 0.110 -8.759 7.191 1.00 97.75 98 GLU A C 1
ATOM 712 O O . GLU A 1 98 ? -0.597 -7.818 7.567 1.00 97.75 98 GLU A O 1
ATOM 717 N N . VAL A 1 99 ? -0.337 -9.699 6.363 1.00 98.12 99 VAL A N 1
ATOM 718 C CA . VAL A 1 99 ? -1.701 -9.708 5.828 1.00 98.12 99 VAL A CA 1
ATOM 719 C C . VAL A 1 99 ? -2.607 -10.457 6.798 1.00 98.12 99 VAL A C 1
ATOM 721 O O . VAL A 1 99 ? -2.384 -11.630 7.088 1.00 98.12 99 VAL A O 1
ATOM 724 N N . ILE A 1 100 ? -3.635 -9.773 7.299 1.00 98.31 100 ILE A N 1
ATOM 725 C CA . ILE A 1 100 ? -4.671 -10.366 8.152 1.00 98.31 100 ILE A CA 1
ATOM 726 C C . ILE A 1 100 ? -5.836 -10.851 7.291 1.00 98.31 100 ILE A C 1
ATOM 728 O O . ILE A 1 100 ? -6.291 -11.980 7.457 1.00 98.31 100 ILE A O 1
ATOM 732 N N . GLU A 1 101 ? -6.282 -10.021 6.344 1.00 98.50 101 GLU A N 1
ATOM 733 C CA . GLU A 1 101 ? -7.313 -10.378 5.365 1.00 98.50 101 GLU A CA 1
ATOM 734 C C . GLU A 1 101 ? -6.812 -10.059 3.948 1.00 98.50 101 GLU A C 1
ATOM 736 O O . GLU A 1 101 ? -6.490 -8.896 3.667 1.00 98.50 101 GLU A O 1
ATOM 741 N N . PRO A 1 102 ? -6.725 -11.070 3.059 1.00 98.62 102 PRO A N 1
ATOM 742 C CA . PRO A 1 102 ? -6.431 -10.874 1.643 1.00 98.62 102 PRO A CA 1
ATOM 743 C C . PRO A 1 102 ? -7.454 -9.966 0.964 1.00 98.62 102 PRO A C 1
ATOM 745 O O . PRO A 1 102 ? -8.625 -9.933 1.339 1.00 98.62 102 PRO A O 1
ATOM 748 N N . GLY A 1 103 ? -7.029 -9.27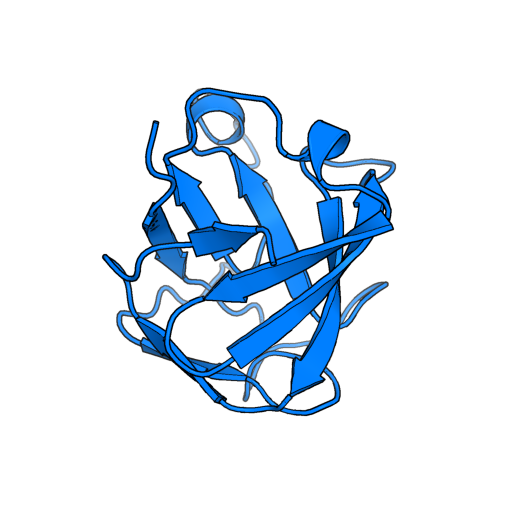3 -0.087 1.00 98.44 103 GLY A N 1
ATOM 749 C CA . GLY A 1 103 ? -7.890 -8.322 -0.774 1.00 98.44 103 GLY A CA 1
ATOM 750 C C . GLY A 1 103 ? -7.229 -7.683 -1.981 1.00 98.44 103 GLY A C 1
ATOM 751 O O . GLY A 1 103 ? -6.294 -8.218 -2.572 1.00 98.44 103 GLY A O 1
ATOM 752 N N . GLN A 1 104 ? -7.735 -6.520 -2.361 1.00 98.44 104 GLN A N 1
ATOM 753 C CA . GLN A 1 104 ? -7.240 -5.730 -3.471 1.00 98.44 104 GLN A CA 1
ATOM 754 C C . GLN A 1 104 ? -6.933 -4.318 -2.988 1.00 98.44 104 GLN A C 1
ATOM 756 O O . GLN A 1 104 ? -7.683 -3.744 -2.199 1.00 98.44 104 GLN A O 1
ATOM 761 N N . VAL A 1 105 ? -5.825 -3.780 -3.487 1.00 98.56 105 VAL A N 1
ATOM 762 C CA . VAL A 1 105 ? -5.377 -2.415 -3.228 1.00 98.56 105 VAL A CA 1
ATOM 763 C C . VAL A 1 105 ? -5.149 -1.724 -4.562 1.00 98.56 105 VAL A C 1
ATOM 765 O O . VAL A 1 105 ? -4.496 -2.281 -5.442 1.00 98.56 105 VAL A O 1
ATOM 768 N N . SER A 1 106 ? -5.653 -0.507 -4.707 1.00 98.69 106 SER A N 1
ATOM 769 C CA . SER A 1 106 ? -5.441 0.362 -5.862 1.00 98.69 106 SER A CA 1
ATOM 770 C C . SER A 1 106 ? -4.790 1.678 -5.459 1.00 98.69 106 SER A C 1
ATOM 772 O O . SER A 1 106 ? -4.916 2.146 -4.328 1.00 98.69 106 SER A O 1
ATOM 774 N N . VAL A 1 107 ? -4.085 2.300 -6.403 1.00 98.56 107 VAL A N 1
ATOM 775 C CA . VAL A 1 107 ? -3.631 3.686 -6.250 1.00 98.56 107 VAL A CA 1
ATOM 776 C C . VAL A 1 107 ? -4.852 4.584 -6.037 1.00 98.56 107 VAL A C 1
ATOM 778 O O . VAL A 1 107 ? -5.837 4.484 -6.765 1.00 98.56 107 VAL A O 1
ATOM 781 N N . GLY A 1 108 ? -4.777 5.457 -5.035 1.00 98.25 108 GLY A N 1
ATOM 782 C CA . GLY A 1 108 ? -5.872 6.314 -4.586 1.00 98.25 108 GLY A CA 1
ATOM 783 C C . GLY A 1 108 ? -6.745 5.717 -3.480 1.00 98.25 108 GLY A C 1
ATOM 784 O O . GLY A 1 108 ? -7.567 6.451 -2.935 1.00 98.25 108 GLY A O 1
ATOM 785 N N . ASP A 1 109 ? -6.570 4.442 -3.110 1.00 98.50 109 ASP A N 1
ATOM 786 C CA . ASP A 1 109 ? -7.315 3.861 -1.990 1.00 98.50 109 ASP A CA 1
ATOM 787 C C . ASP A 1 109 ? -6.948 4.538 -0.669 1.00 98.50 109 ASP A C 1
ATOM 789 O O . ASP A 1 109 ? -5.776 4.796 -0.380 1.00 98.50 109 ASP A O 1
ATOM 793 N N . GLU A 1 110 ? -7.957 4.762 0.170 1.00 97.56 110 GLU A N 1
ATOM 794 C CA . GLU A 1 110 ? -7.747 5.273 1.519 1.00 97.56 110 GLU A CA 1
ATOM 795 C C . GLU A 1 110 ? -7.171 4.178 2.427 1.00 97.56 110 GLU A C 1
ATOM 797 O O . GLU A 1 110 ? -7.671 3.051 2.479 1.00 97.56 110 GLU A O 1
ATOM 802 N N . ALA A 1 111 ? -6.147 4.543 3.193 1.00 97.19 111 ALA A N 1
ATOM 803 C CA . ALA A 1 111 ? -5.587 3.759 4.277 1.00 97.19 111 ALA A CA 1
ATOM 804 C C . ALA A 1 111 ? -6.119 4.277 5.621 1.00 97.19 111 ALA A C 1
ATOM 806 O O . ALA A 1 111 ? -5.923 5.441 5.985 1.00 97.19 111 ALA A O 1
ATOM 807 N N . ARG A 1 112 ? -6.776 3.405 6.391 1.00 96.50 112 ARG A N 1
ATOM 808 C CA . ARG A 1 112 ? -7.369 3.756 7.692 1.00 96.50 112 ARG A CA 1
ATOM 809 C C . ARG A 1 112 ? -6.933 2.792 8.776 1.00 96.50 112 ARG A C 1
ATOM 811 O O . ARG A 1 112 ? -7.000 1.582 8.593 1.00 96.50 112 ARG A O 1
ATOM 818 N N . ARG A 1 113 ? -6.526 3.340 9.919 1.00 95.44 113 ARG A N 1
ATOM 819 C CA . ARG A 1 113 ? -6.310 2.558 11.137 1.00 95.44 113 ARG A CA 1
ATOM 820 C C . ARG A 1 113 ? -7.655 2.052 11.668 1.00 95.44 113 ARG A C 1
ATOM 822 O O . ARG A 1 113 ? -8.608 2.832 11.700 1.00 95.44 113 ARG A O 1
ATOM 829 N N . VAL A 1 114 ? -7.699 0.792 12.100 1.00 93.56 114 VAL A N 1
ATOM 830 C CA . VAL A 1 114 ? -8.863 0.154 12.744 1.00 93.56 114 VAL A CA 1
ATOM 831 C C . VAL A 1 114 ? -8.584 -0.247 14.185 1.00 93.56 114 VAL A C 1
ATOM 833 O O . VAL A 1 114 ? -7.392 -0.420 14.539 1.00 93.56 114 VAL A O 1
#